Protein AF-X0ZUB4-F1 (afdb_monomer_lite)

pLDDT: mean 90.67, std 11.52, range [41.88, 97.69]

Secondary structure (DSSP, 8-state):
-B-SSEEEEEPPPP---S--TTHHHHHHHHHHHHHHTT--HHHHHHHHHHHHHHHTTSSSSSTTPPPHHHHHHHHHH----EEEEE--TT---

Radius of gyration: 14.26 Å; chains: 1; bounding box: 30×22×47 Å

Foldseek 3Di:
DDDPFKDKDKDAFDDDFDAQAQLQVQLVVLLVVCVVVVHDPQVSNLRSRLQSRQQRRDPDNPPRGDDPVVSVVVSVVTDIDMDMDTDPPPPDD

Sequence (93 aa):
MRTKDKMARASTYEVEVVDPSGGGDAFSAGFIFGVINGWELEETLKLASAMGASAVREVGTTTGVFTRSEAEKFIKNNEIELGVKRCSLCKGE

Structure (mmCIF, N/CA/C/O backbone):
data_AF-X0ZUB4-F1
#
_entry.id   AF-X0ZUB4-F1
#
loop_
_atom_site.group_PDB
_atom_site.id
_atom_site.type_symbol
_atom_site.label_atom_id
_atom_site.label_alt_id
_atom_site.label_comp_id
_atom_site.label_asym_id
_atom_site.label_entity_id
_atom_site.label_seq_id
_atom_site.pdbx_PDB_ins_code
_atom_site.Cartn_x
_atom_site.Cartn_y
_atom_site.Cartn_z
_atom_site.occupancy
_atom_site.B_iso_or_equiv
_atom_site.auth_seq_id
_atom_site.auth_comp_id
_atom_site.auth_asym_id
_atom_site.auth_atom_id
_atom_site.pdbx_PDB_model_num
ATOM 1 N N . MET A 1 1 ? -5.714 -7.480 9.425 1.00 87.44 1 MET A N 1
ATOM 2 C CA . MET A 1 1 ? -5.105 -6.700 10.525 1.00 87.44 1 MET A CA 1
ATOM 3 C C . MET A 1 1 ? -6.112 -6.482 11.642 1.00 87.44 1 MET A C 1
ATOM 5 O O . MET A 1 1 ? -7.308 -6.433 11.372 1.00 87.44 1 MET A O 1
ATOM 9 N N . ARG A 1 2 ? -5.661 -6.402 12.896 1.00 88.88 2 ARG A N 1
ATOM 10 C CA . ARG A 1 2 ? -6.535 -6.243 14.067 1.00 88.88 2 ARG A CA 1
ATOM 11 C C . ARG A 1 2 ? -5.934 -5.219 15.029 1.00 88.88 2 ARG A C 1
ATOM 13 O O . ARG A 1 2 ? -4.739 -5.255 15.286 1.00 88.88 2 ARG A O 1
ATOM 20 N N . THR A 1 3 ? -6.781 -4.352 15.562 1.00 87.56 3 THR A N 1
ATOM 21 C CA . THR A 1 3 ? -6.530 -3.519 16.741 1.00 87.56 3 THR A CA 1
ATOM 22 C C . THR A 1 3 ? -7.362 -4.049 17.915 1.00 87.56 3 THR A C 1
ATOM 24 O O . THR A 1 3 ? -8.084 -5.043 17.781 1.00 87.56 3 THR A O 1
ATOM 27 N N . LYS A 1 4 ? -7.285 -3.398 19.080 1.00 87.06 4 LYS A N 1
ATOM 28 C CA . LYS A 1 4 ? -8.099 -3.763 20.250 1.00 87.06 4 LYS A CA 1
ATOM 29 C C . LYS A 1 4 ? -9.599 -3.795 19.916 1.00 87.06 4 LYS A C 1
ATOM 31 O O . LYS A 1 4 ? -10.275 -4.768 20.238 1.00 87.06 4 LYS A O 1
ATOM 36 N N . ASP A 1 5 ? -10.070 -2.792 19.177 1.00 88.75 5 ASP A N 1
ATOM 37 C CA . ASP A 1 5 ? -11.502 -2.550 18.960 1.00 88.75 5 ASP A CA 1
ATOM 38 C C . ASP A 1 5 ? -11.981 -2.872 17.536 1.00 88.75 5 ASP A C 1
ATOM 40 O O . ASP A 1 5 ? -13.186 -2.905 17.271 1.00 88.75 5 ASP A O 1
ATOM 44 N N . LYS A 1 6 ? -11.066 -3.109 16.586 1.00 89.50 6 LYS A N 1
ATOM 45 C CA . LYS A 1 6 ? -11.402 -3.339 15.171 1.00 89.50 6 LYS A CA 1
ATOM 46 C C . LYS A 1 6 ? -10.611 -4.501 14.584 1.00 89.50 6 LYS A C 1
ATOM 48 O O . LYS A 1 6 ? -9.448 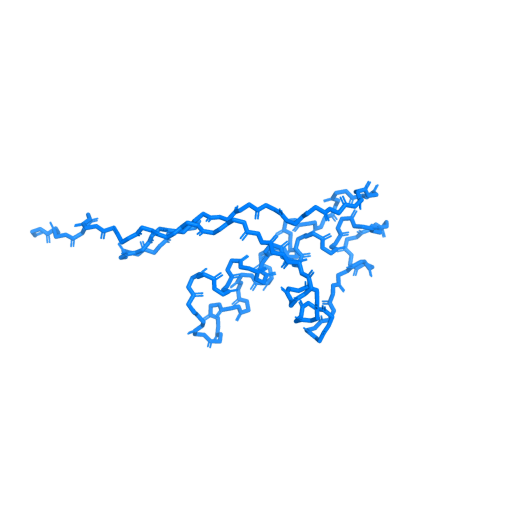-4.720 14.897 1.00 89.50 6 LYS A O 1
ATOM 53 N N . MET A 1 7 ? -11.227 -5.228 13.665 1.00 92.94 7 MET A N 1
ATOM 54 C CA . MET A 1 7 ? -10.560 -6.184 12.791 1.00 92.94 7 MET A CA 1
ATOM 55 C C . MET A 1 7 ? -10.920 -5.845 11.352 1.00 92.94 7 MET A C 1
ATOM 57 O O . MET A 1 7 ? -12.099 -5.749 11.026 1.00 92.94 7 MET A O 1
ATOM 61 N N . ALA A 1 8 ? -9.912 -5.701 10.500 1.00 92.69 8 ALA A N 1
ATOM 62 C CA . ALA A 1 8 ? -10.087 -5.437 9.082 1.00 92.69 8 ALA A CA 1
ATOM 63 C C . ALA A 1 8 ? -9.392 -6.504 8.231 1.00 92.69 8 ALA A C 1
ATOM 65 O O . ALA A 1 8 ? -8.301 -6.991 8.561 1.00 92.69 8 ALA A O 1
ATOM 66 N N . ARG A 1 9 ? -10.041 -6.874 7.133 1.00 93.75 9 ARG A N 1
ATOM 67 C CA . ARG A 1 9 ? -9.521 -7.757 6.089 1.00 93.75 9 ARG A CA 1
ATOM 68 C C . ARG A 1 9 ? -9.722 -7.069 4.750 1.00 93.75 9 ARG A C 1
ATOM 70 O O . ARG A 1 9 ? -10.761 -6.452 4.548 1.00 93.75 9 ARG A O 1
ATOM 77 N N . ALA A 1 10 ? -8.739 -7.186 3.875 1.00 93.94 10 ALA A N 1
ATOM 78 C CA . ALA A 1 10 ? -8.794 -6.642 2.531 1.00 93.94 10 ALA A CA 1
ATOM 79 C C . ALA A 1 10 ? -8.373 -7.727 1.538 1.00 93.94 10 ALA A C 1
ATOM 81 O O . ALA A 1 10 ? -7.511 -8.547 1.876 1.00 93.94 10 ALA A O 1
ATOM 82 N N . SER A 1 11 ? -8.980 -7.740 0.353 1.00 93.94 11 SER A N 1
ATOM 83 C CA . SER A 1 11 ? -8.456 -8.489 -0.786 1.00 93.94 11 SER A CA 1
ATOM 84 C C . SER A 1 11 ? -7.193 -7.810 -1.333 1.00 93.94 11 SER A C 1
ATOM 86 O O . SER A 1 11 ? -6.785 -6.730 -0.891 1.00 93.94 11 SER A O 1
ATOM 88 N N . THR A 1 12 ? -6.530 -8.469 -2.276 1.00 91.12 12 THR A N 1
ATOM 89 C CA . THR A 1 12 ? -5.377 -7.919 -2.993 1.00 91.12 12 THR A CA 1
ATOM 90 C C . THR A 1 12 ? -5.830 -7.187 -4.249 1.00 91.12 12 THR A C 1
ATOM 92 O O . THR A 1 12 ? -6.877 -7.511 -4.809 1.00 91.12 12 THR A O 1
ATOM 95 N N . TYR A 1 13 ? -5.027 -6.228 -4.709 1.00 96.25 13 TYR A N 1
ATOM 96 C CA . TYR A 1 13 ? -5.197 -5.674 -6.050 1.00 96.25 13 TYR A CA 1
ATOM 97 C C . TYR A 1 13 ? -4.735 -6.694 -7.085 1.00 96.25 13 TYR A C 1
ATOM 99 O O . TYR A 1 13 ? -3.707 -7.348 -6.896 1.00 96.25 13 TYR A O 1
ATOM 107 N N . GLU A 1 14 ? -5.493 -6.817 -8.168 1.00 95.31 14 GLU A N 1
ATOM 108 C CA . GLU A 1 14 ? -5.116 -7.656 -9.297 1.00 95.31 14 GLU A CA 1
ATOM 109 C C . GLU A 1 14 ? -4.036 -6.946 -10.119 1.00 95.31 14 GLU A C 1
ATOM 111 O O . GLU A 1 14 ? -4.223 -5.826 -10.595 1.00 95.31 14 GLU A O 1
ATOM 116 N N . VAL A 1 15 ? -2.873 -7.583 -10.226 1.00 95.19 15 VAL A N 1
ATOM 117 C CA . VAL A 1 15 ? -1.710 -7.081 -10.959 1.00 95.19 15 VAL A CA 1
ATOM 118 C C . VAL A 1 15 ? -0.998 -8.251 -11.626 1.00 95.19 15 VAL A C 1
ATOM 120 O O . VAL A 1 15 ? -1.046 -9.379 -11.136 1.00 95.19 15 VAL A O 1
ATOM 123 N N . GLU A 1 16 ? -0.306 -7.981 -12.728 1.00 95.50 16 GLU A N 1
ATOM 124 C CA . GLU A 1 16 ? 0.624 -8.946 -13.308 1.00 95.50 16 GLU A CA 1
ATOM 125 C C . GLU A 1 16 ? 1.845 -9.095 -12.390 1.00 95.50 16 GLU A C 1
ATOM 127 O O . GLU A 1 16 ? 2.504 -8.110 -12.051 1.00 95.50 16 GLU A O 1
ATOM 132 N N . VAL A 1 17 ? 2.120 -10.326 -11.956 1.00 95.94 17 VAL A N 1
ATOM 133 C CA . VAL A 1 17 ? 3.236 -10.640 -11.058 1.00 95.94 17 VAL A CA 1
ATOM 134 C C . VAL A 1 17 ? 4.450 -11.039 -11.889 1.00 95.94 17 VAL A C 1
ATOM 136 O O . VAL A 1 17 ? 4.395 -12.020 -12.628 1.00 95.94 17 VAL A O 1
ATOM 139 N N . VAL A 1 18 ? 5.547 -10.304 -11.725 1.00 96.44 18 VAL A N 1
ATOM 140 C CA . VAL A 1 18 ? 6.831 -10.543 -12.400 1.00 96.44 18 VAL A CA 1
ATOM 141 C C . VAL A 1 18 ? 7.851 -11.144 -11.430 1.00 96.44 18 VAL A C 1
ATOM 143 O O . VAL A 1 18 ? 8.457 -12.168 -11.737 1.00 96.44 18 VAL A O 1
ATOM 146 N N . ASP A 1 19 ? 8.009 -10.552 -10.243 1.00 93.38 19 ASP A N 1
ATOM 147 C CA . ASP A 1 19 ? 8.901 -11.027 -9.176 1.00 93.38 19 ASP A CA 1
ATOM 148 C C . ASP A 1 19 ? 8.237 -10.763 -7.814 1.00 93.38 19 ASP A C 1
ATOM 150 O O . ASP A 1 19 ? 7.998 -9.613 -7.474 1.00 93.38 19 ASP A O 1
ATOM 154 N N . PRO A 1 20 ? 7.906 -11.780 -7.000 1.00 91.44 20 PRO A N 1
ATOM 155 C CA . PRO A 1 20 ? 7.207 -11.569 -5.730 1.00 91.44 20 PRO A CA 1
ATOM 156 C C . PRO A 1 20 ? 8.092 -10.967 -4.620 1.00 91.44 20 PRO A C 1
ATOM 158 O O . PRO A 1 20 ? 7.597 -10.673 -3.524 1.00 91.44 20 PRO A O 1
ATOM 161 N N . SER A 1 21 ? 9.397 -10.825 -4.858 1.00 92.81 21 SER A N 1
ATOM 162 C CA . SER A 1 21 ? 10.365 -10.339 -3.874 1.00 92.81 21 SER A CA 1
ATOM 163 C C . SER A 1 21 ? 10.041 -8.912 -3.413 1.00 92.81 21 SER A C 1
ATOM 165 O O . SER A 1 21 ? 9.695 -8.044 -4.202 1.00 92.81 21 SER A O 1
ATOM 167 N N . GLY A 1 22 ? 10.149 -8.640 -2.109 1.00 91.62 22 GLY A N 1
ATOM 168 C CA . GLY A 1 22 ? 9.912 -7.299 -1.551 1.00 91.62 22 GLY A CA 1
ATOM 169 C C . GLY A 1 22 ? 8.439 -6.877 -1.425 1.00 91.62 22 GLY A C 1
ATOM 170 O O . GLY A 1 22 ? 8.157 -5.869 -0.779 1.00 91.62 22 GLY A O 1
ATOM 171 N N . GLY A 1 23 ? 7.474 -7.662 -1.926 1.00 94.88 23 GLY A N 1
ATOM 172 C CA . GLY A 1 23 ? 6.040 -7.362 -1.773 1.00 94.88 23 GLY A CA 1
ATOM 173 C C . GLY A 1 23 ? 5.583 -7.243 -0.313 1.00 94.88 23 GLY A C 1
ATOM 174 O O . GLY A 1 23 ? 4.822 -6.340 0.040 1.00 94.88 23 GLY A O 1
ATOM 175 N N . GLY A 1 24 ? 6.093 -8.111 0.567 1.00 95.00 24 GLY A N 1
ATOM 176 C CA . GLY A 1 24 ? 5.806 -8.054 2.005 1.00 95.00 24 GLY A CA 1
ATOM 177 C C . GLY A 1 24 ? 6.429 -6.842 2.707 1.00 95.00 24 GLY A C 1
ATOM 178 O O . GLY A 1 24 ? 5.795 -6.242 3.582 1.00 95.00 24 GLY A O 1
ATOM 179 N N . ASP A 1 25 ? 7.634 -6.445 2.296 1.00 96.12 25 ASP A N 1
ATOM 180 C CA . ASP A 1 25 ? 8.327 -5.274 2.842 1.00 96.12 25 ASP A CA 1
ATOM 181 C C . ASP A 1 25 ? 7.610 -3.986 2.425 1.00 96.12 25 ASP A C 1
ATOM 183 O O . ASP A 1 25 ? 7.322 -3.135 3.268 1.00 96.12 25 ASP A O 1
ATOM 187 N N . ALA A 1 26 ? 7.220 -3.882 1.150 1.00 96.56 26 ALA A N 1
ATOM 188 C CA . ALA A 1 26 ? 6.441 -2.761 0.633 1.00 96.56 26 ALA A CA 1
ATOM 189 C C . ALA A 1 26 ? 5.061 -2.664 1.304 1.00 96.56 26 ALA A C 1
ATOM 191 O O . ALA A 1 26 ? 4.640 -1.574 1.701 1.00 96.56 26 ALA A O 1
ATOM 192 N N . PHE A 1 27 ? 4.379 -3.797 1.510 1.00 96.94 27 PHE A N 1
ATOM 193 C CA . PHE A 1 27 ? 3.133 -3.836 2.278 1.00 96.94 27 PHE A CA 1
ATOM 194 C C . PHE A 1 27 ? 3.337 -3.310 3.704 1.00 96.94 27 PHE A C 1
ATOM 196 O O . PHE A 1 27 ? 2.578 -2.461 4.176 1.00 96.94 27 PHE A O 1
ATOM 203 N N . SER A 1 28 ? 4.378 -3.786 4.390 1.00 97.19 28 SER A N 1
ATOM 204 C CA . SER A 1 28 ? 4.685 -3.382 5.765 1.00 97.19 28 SER A CA 1
ATOM 205 C C . SER A 1 28 ? 5.014 -1.892 5.853 1.00 97.19 28 SER A C 1
ATOM 207 O O . SER A 1 28 ? 4.5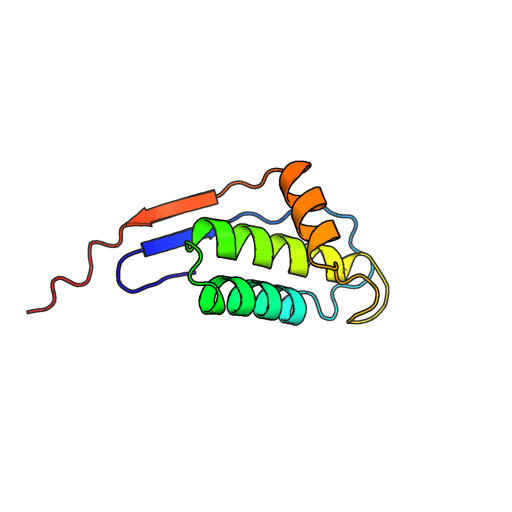12 -1.210 6.746 1.00 97.19 28 SER A O 1
ATOM 209 N N . ALA A 1 29 ? 5.778 -1.363 4.894 1.00 96.88 29 ALA A N 1
ATOM 210 C CA . ALA A 1 29 ? 6.076 0.062 4.791 1.00 96.88 29 ALA A CA 1
ATOM 211 C C . ALA A 1 29 ? 4.800 0.902 4.608 1.00 96.88 29 ALA A C 1
ATOM 213 O O . ALA A 1 29 ? 4.600 1.876 5.334 1.00 96.88 29 ALA A O 1
ATOM 214 N N . GLY A 1 30 ? 3.900 0.494 3.705 1.00 97.12 30 GLY A N 1
ATOM 215 C CA . GLY A 1 30 ? 2.605 1.155 3.510 1.00 97.12 30 GLY A CA 1
ATOM 216 C C . GLY A 1 30 ? 1.713 1.102 4.755 1.00 97.12 30 GLY A C 1
ATOM 217 O O . GLY A 1 30 ? 1.068 2.092 5.102 1.00 97.12 30 GLY A O 1
ATOM 218 N N . PHE A 1 31 ? 1.720 -0.020 5.477 1.00 97.25 31 PHE A N 1
ATOM 219 C CA . PHE A 1 31 ? 0.971 -0.163 6.724 1.00 97.25 31 PHE A CA 1
ATOM 220 C C . PHE A 1 31 ? 1.513 0.759 7.825 1.00 97.25 31 PHE A C 1
ATOM 222 O O . PHE A 1 31 ? 0.752 1.497 8.449 1.00 97.25 31 PHE A O 1
ATOM 229 N N . ILE A 1 32 ? 2.831 0.755 8.044 1.00 97.50 32 ILE A N 1
ATOM 230 C CA . ILE A 1 32 ? 3.499 1.625 9.023 1.00 97.50 32 ILE A CA 1
ATOM 231 C C . ILE A 1 32 ? 3.241 3.097 8.693 1.00 97.50 32 ILE A C 1
ATOM 233 O O . ILE A 1 32 ? 2.942 3.880 9.593 1.00 97.50 32 ILE A O 1
ATOM 237 N N . PHE A 1 33 ? 3.292 3.464 7.409 1.00 97.25 33 PHE A N 1
ATOM 238 C CA . PHE A 1 33 ? 2.980 4.817 6.963 1.00 97.25 33 PHE A CA 1
ATOM 239 C C . PHE A 1 33 ? 1.566 5.241 7.381 1.00 97.25 33 PHE A C 1
ATOM 241 O O . PHE A 1 33 ? 1.413 6.297 7.993 1.00 97.25 33 PHE A O 1
ATOM 248 N N . GLY A 1 34 ? 0.543 4.422 7.111 1.00 96.69 34 GLY A N 1
ATOM 249 C CA . GLY A 1 34 ? -0.832 4.737 7.517 1.00 96.69 34 GLY A CA 1
ATOM 250 C C . GLY A 1 34 ? -0.980 4.889 9.035 1.00 96.69 34 GLY A C 1
ATOM 251 O O . GLY A 1 34 ? -1.586 5.853 9.502 1.00 96.69 34 GLY A O 1
ATOM 252 N N . VAL A 1 35 ? -0.335 4.013 9.814 1.00 95.94 35 VAL A N 1
ATOM 253 C CA . VAL A 1 35 ? -0.349 4.084 11.287 1.00 95.94 35 VAL A CA 1
ATOM 254 C C . VAL A 1 35 ? 0.289 5.375 11.808 1.00 95.94 35 VAL A C 1
ATOM 256 O O . VAL A 1 35 ? -0.305 6.042 12.653 1.00 95.94 35 VAL A O 1
ATOM 259 N N . ILE A 1 36 ? 1.470 5.757 11.309 1.00 97.56 36 ILE A N 1
ATOM 260 C CA . ILE A 1 36 ? 2.173 6.978 11.750 1.00 97.56 36 ILE A CA 1
ATOM 261 C C . ILE A 1 36 ? 1.372 8.242 11.402 1.00 97.56 36 ILE A C 1
ATOM 263 O O . ILE A 1 36 ? 1.412 9.218 12.148 1.00 97.56 36 ILE A O 1
ATOM 267 N N . ASN A 1 37 ? 0.610 8.220 10.305 1.00 96.75 37 ASN A N 1
ATOM 268 C CA . ASN A 1 37 ? -0.262 9.326 9.903 1.00 96.75 37 ASN A CA 1
ATOM 269 C C . ASN A 1 37 ? -1.643 9.309 10.590 1.00 96.75 37 ASN A C 1
ATOM 271 O O . ASN A 1 37 ? -2.474 10.166 10.295 1.00 96.75 37 ASN A O 1
ATOM 275 N N . GLY A 1 38 ? -1.907 8.358 11.493 1.00 95.19 38 GLY A N 1
ATOM 276 C CA . GLY A 1 38 ? -3.175 8.266 12.220 1.00 95.19 38 GLY A CA 1
ATOM 277 C C . GLY A 1 38 ? -4.374 7.895 11.343 1.00 95.19 38 GLY A C 1
ATOM 278 O O . GLY A 1 38 ? -5.500 8.259 11.674 1.00 95.19 38 GLY A O 1
ATOM 279 N N . TRP A 1 39 ? -4.144 7.211 10.221 1.00 95.00 39 TRP A N 1
ATOM 280 C CA . TRP A 1 39 ? -5.212 6.797 9.313 1.00 95.00 39 TRP A CA 1
ATOM 281 C C . TRP A 1 39 ? -6.066 5.686 9.912 1.00 95.00 39 TRP A C 1
ATOM 283 O O . TRP A 1 39 ? -5.613 4.882 10.735 1.00 95.00 39 TRP A O 1
ATOM 293 N N . GLU A 1 40 ? -7.306 5.586 9.438 1.00 92.75 40 GLU A N 1
ATOM 294 C CA . GLU A 1 40 ? -8.155 4.463 9.803 1.00 92.75 40 GLU A CA 1
ATOM 295 C C . GLU A 1 40 ? -7.584 3.150 9.253 1.00 92.75 40 GLU A C 1
ATOM 297 O O . GLU A 1 40 ? -6.865 3.102 8.247 1.00 92.75 40 GLU A O 1
ATOM 302 N N . LEU A 1 41 ? -7.916 2.041 9.921 1.00 92.75 41 LEU A N 1
ATOM 303 C CA . LEU A 1 41 ? -7.381 0.720 9.570 1.00 92.75 41 LEU A CA 1
ATOM 304 C C . LEU A 1 41 ? -7.721 0.321 8.121 1.00 92.75 41 LEU A C 1
ATOM 306 O O . LEU A 1 41 ? -6.984 -0.428 7.487 1.00 92.75 41 LEU A O 1
ATOM 310 N N . GLU A 1 42 ? -8.836 0.835 7.610 1.00 92.94 42 GLU A N 1
ATOM 311 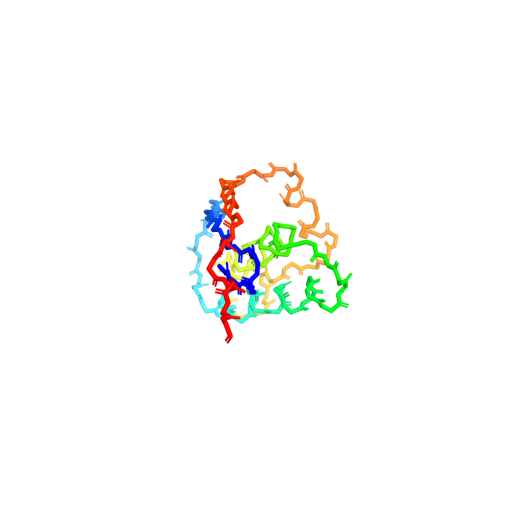C CA . GLU A 1 42 ? -9.341 0.637 6.251 1.00 92.94 42 GLU A CA 1
ATOM 312 C C . GLU A 1 42 ? -8.435 1.291 5.213 1.00 92.94 42 GLU A C 1
ATOM 314 O O . GLU A 1 42 ? -7.961 0.633 4.289 1.00 92.94 42 GLU A O 1
ATOM 319 N N . GLU A 1 43 ? -8.154 2.578 5.398 1.00 93.88 43 GLU A N 1
ATOM 320 C CA . GLU A 1 43 ? -7.302 3.376 4.517 1.00 93.88 43 GLU A CA 1
ATOM 321 C C . GLU A 1 43 ? -5.862 2.868 4.558 1.00 93.88 43 GLU A C 1
ATOM 323 O O . GLU A 1 43 ? -5.226 2.684 3.520 1.00 93.88 43 GLU A O 1
ATOM 328 N N . THR A 1 44 ? -5.386 2.536 5.760 1.00 96.00 44 THR A N 1
ATOM 329 C CA . THR A 1 44 ? -4.069 1.934 5.975 1.00 96.00 44 THR A CA 1
ATOM 330 C C . THR A 1 44 ? -3.928 0.618 5.209 1.00 96.00 44 THR A C 1
ATOM 332 O O . THR A 1 44 ? -2.920 0.395 4.542 1.00 96.00 44 THR A O 1
ATOM 335 N N . LEU A 1 45 ? -4.940 -0.256 5.264 1.00 95.75 45 LEU A N 1
ATOM 336 C CA . LEU A 1 45 ? -4.920 -1.522 4.531 1.00 95.75 45 LEU A CA 1
ATOM 337 C C . LEU A 1 45 ? -4.998 -1.332 3.017 1.00 95.75 45 LEU A C 1
ATOM 339 O O . LEU A 1 45 ? -4.299 -2.043 2.300 1.00 95.75 45 LEU A O 1
ATOM 343 N N . LYS A 1 46 ? -5.797 -0.377 2.526 1.00 95.88 46 LYS A N 1
ATOM 344 C CA . LYS A 1 46 ? -5.844 -0.058 1.091 1.00 95.88 46 LYS A CA 1
ATOM 345 C C . LYS A 1 46 ? -4.480 0.379 0.573 1.00 95.88 46 LYS A C 1
ATOM 347 O O . LYS A 1 46 ? -4.061 -0.105 -0.477 1.00 95.88 46 LYS A O 1
ATOM 352 N N . LEU A 1 47 ? -3.781 1.243 1.314 1.00 96.88 47 LEU A N 1
ATOM 353 C CA . LEU A 1 47 ? -2.433 1.670 0.950 1.00 96.88 47 LEU A CA 1
ATOM 354 C C . LEU A 1 47 ? -1.438 0.512 1.020 1.00 96.88 47 LEU A C 1
ATOM 356 O O . LEU A 1 47 ? -0.724 0.271 0.053 1.00 96.88 47 LEU A O 1
ATOM 360 N N . ALA A 1 48 ? -1.409 -0.228 2.128 1.00 97.00 48 ALA A N 1
ATOM 361 C CA . ALA A 1 48 ? -0.498 -1.356 2.303 1.00 97.00 48 ALA A CA 1
ATOM 362 C C . ALA A 1 48 ? -0.649 -2.392 1.176 1.00 97.00 48 ALA A C 1
ATOM 364 O O . ALA A 1 48 ? 0.344 -2.797 0.571 1.00 97.00 48 ALA A O 1
ATOM 365 N N . SER A 1 49 ? -1.886 -2.760 0.826 1.00 96.94 49 SER A N 1
ATOM 366 C CA . SER A 1 49 ? -2.161 -3.667 -0.293 1.00 96.94 49 SER A CA 1
ATOM 367 C C . SER A 1 49 ? -1.683 -3.104 -1.634 1.00 96.94 49 SER A C 1
ATOM 369 O O . SER A 1 49 ? -1.141 -3.858 -2.439 1.00 96.94 49 SER A O 1
ATOM 371 N N . ALA A 1 50 ? -1.843 -1.799 -1.882 1.00 97.31 50 ALA A N 1
ATOM 372 C CA . ALA A 1 50 ? -1.377 -1.164 -3.118 1.00 97.31 50 ALA A CA 1
ATOM 373 C C . ALA A 1 50 ? 0.155 -1.162 -3.212 1.00 97.31 50 ALA A C 1
ATOM 375 O O . ALA A 1 50 ? 0.709 -1.461 -4.266 1.00 97.31 50 ALA A O 1
ATOM 376 N N . MET A 1 51 ? 0.842 -0.887 -2.101 1.00 97.69 51 MET A N 1
ATOM 377 C CA . MET A 1 51 ? 2.304 -0.915 -2.035 1.00 97.69 51 MET A CA 1
ATOM 378 C C . MET A 1 51 ? 2.847 -2.325 -2.280 1.00 97.69 51 MET A C 1
ATOM 380 O O . MET A 1 51 ? 3.748 -2.496 -3.099 1.00 97.69 51 MET A O 1
ATOM 384 N N . GLY A 1 52 ? 2.256 -3.341 -1.646 1.00 96.56 52 GLY A N 1
ATOM 385 C CA . GLY A 1 52 ? 2.618 -4.736 -1.898 1.00 96.56 52 GLY A CA 1
ATOM 386 C C . GLY A 1 52 ? 2.395 -5.147 -3.355 1.00 96.56 52 GLY A C 1
ATOM 387 O O . GLY A 1 52 ? 3.284 -5.726 -3.970 1.00 96.56 52 GLY A O 1
ATOM 388 N N . ALA A 1 53 ? 1.248 -4.779 -3.936 1.00 96.50 53 ALA A N 1
ATOM 389 C CA . ALA A 1 53 ? 0.948 -5.044 -5.342 1.00 96.50 53 ALA A CA 1
ATOM 390 C C . ALA A 1 53 ? 1.879 -4.291 -6.307 1.00 96.50 53 ALA A C 1
ATOM 392 O O . ALA A 1 53 ? 2.134 -4.770 -7.404 1.00 96.50 53 ALA A O 1
ATOM 393 N N . SER A 1 54 ? 2.405 -3.126 -5.921 1.00 96.50 54 SER A N 1
ATOM 394 C CA . SER A 1 54 ? 3.342 -2.373 -6.760 1.00 96.50 54 SER A CA 1
ATOM 395 C C . SER A 1 54 ? 4.689 -3.076 -6.901 1.00 96.50 54 SER A C 1
ATOM 397 O O . SER A 1 54 ? 5.160 -3.282 -8.017 1.00 96.50 54 SER A O 1
ATOM 399 N N . ALA A 1 55 ? 5.247 -3.535 -5.778 1.00 95.38 55 ALA A N 1
ATOM 400 C CA . ALA A 1 55 ? 6.579 -4.123 -5.728 1.00 95.38 55 ALA A CA 1
ATOM 401 C C . ALA A 1 55 ? 6.703 -5.376 -6.599 1.00 95.38 55 ALA A C 1
ATOM 403 O O . ALA A 1 55 ? 7.742 -5.584 -7.209 1.00 95.38 55 ALA A O 1
ATOM 404 N N . VAL A 1 56 ? 5.633 -6.172 -6.709 1.00 95.56 56 VAL A N 1
ATOM 405 C CA . VAL A 1 56 ? 5.696 -7.467 -7.401 1.00 95.56 56 VAL A CA 1
ATOM 406 C C . VAL A 1 56 ? 5.655 -7.389 -8.932 1.00 95.56 56 VAL A C 1
ATOM 408 O O . VAL A 1 56 ? 5.730 -8.414 -9.613 1.00 95.56 56 VAL A O 1
ATOM 411 N N . ARG A 1 57 ? 5.477 -6.184 -9.487 1.00 94.44 57 ARG A N 1
ATOM 412 C CA . ARG A 1 57 ? 5.253 -5.940 -10.924 1.00 94.44 57 ARG A CA 1
ATOM 413 C C . ARG A 1 57 ? 6.539 -5.749 -11.721 1.00 94.44 57 ARG A C 1
ATOM 415 O O . ARG A 1 57 ? 6.484 -5.690 -12.944 1.00 94.44 57 ARG A O 1
ATOM 422 N N . GLU A 1 58 ? 7.679 -5.635 -11.049 1.00 92.69 58 GLU A N 1
ATOM 423 C CA . GLU A 1 58 ? 8.988 -5.452 -11.674 1.00 92.69 58 GLU A CA 1
ATOM 424 C C . GLU A 1 58 ? 10.035 -6.330 -10.990 1.00 92.69 58 GLU A C 1
ATOM 426 O O . GLU A 1 58 ? 9.833 -6.793 -9.874 1.00 92.69 58 GLU A O 1
ATOM 431 N N . VAL A 1 59 ? 11.166 -6.561 -11.660 1.00 91.38 59 VAL A N 1
ATOM 432 C CA . VAL A 1 59 ? 12.262 -7.366 -11.105 1.00 91.38 59 VAL A CA 1
ATOM 433 C C . VAL A 1 59 ? 12.961 -6.618 -9.967 1.00 91.38 59 VAL A C 1
ATOM 435 O O . VAL A 1 59 ? 13.322 -5.441 -10.101 1.00 91.38 59 VAL A O 1
ATOM 438 N N . GLY A 1 60 ? 13.240 -7.340 -8.881 1.00 87.81 60 GLY A N 1
ATOM 439 C CA . GLY A 1 60 ? 13.909 -6.808 -7.700 1.00 87.81 60 GLY A CA 1
ATOM 440 C C . GLY A 1 60 ? 12.935 -6.296 -6.640 1.00 87.81 60 GLY A C 1
ATOM 441 O O . GLY A 1 60 ? 11.724 -6.375 -6.774 1.00 87.81 60 GLY A O 1
ATOM 442 N N . THR A 1 61 ? 13.476 -5.781 -5.536 1.00 77.88 61 THR A N 1
ATOM 443 C CA . THR A 1 61 ? 12.684 -5.506 -4.323 1.00 77.88 61 THR A CA 1
ATOM 444 C C . THR A 1 61 ? 12.166 -4.074 -4.206 1.00 77.88 61 THR A C 1
ATOM 446 O O . THR A 1 61 ? 11.283 -3.815 -3.390 1.00 77.88 61 THR A O 1
ATOM 449 N N . THR A 1 62 ? 12.716 -3.128 -4.973 1.00 84.75 62 THR A N 1
ATOM 450 C CA . THR A 1 62 ? 12.400 -1.693 -4.843 1.00 84.75 62 THR A CA 1
ATOM 451 C C . THR A 1 62 ? 12.011 -1.013 -6.149 1.00 84.75 62 THR A C 1
ATOM 453 O O . THR A 1 62 ? 11.400 0.050 -6.100 1.00 84.75 62 THR A O 1
ATOM 456 N N . THR A 1 63 ? 12.326 -1.607 -7.302 1.00 85.50 63 THR A N 1
ATOM 457 C CA . THR A 1 63 ? 12.147 -0.991 -8.626 1.00 85.50 63 THR A CA 1
ATOM 458 C C . THR A 1 63 ? 10.681 -0.655 -8.911 1.00 85.5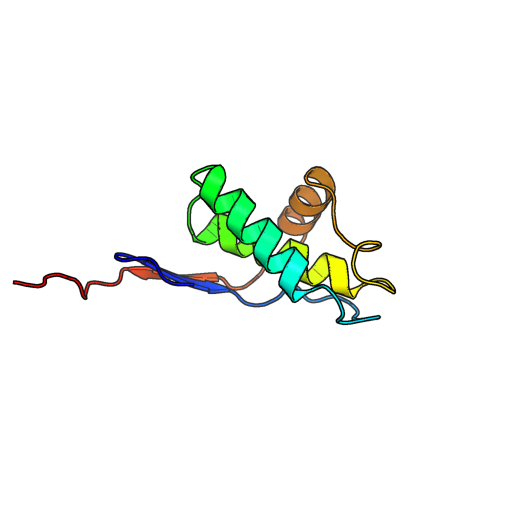0 63 THR A C 1
ATOM 460 O O . THR A 1 63 ? 10.375 0.468 -9.294 1.00 85.50 63 THR A O 1
ATOM 463 N N . GLY A 1 64 ? 9.770 -1.590 -8.617 1.00 87.94 64 GLY A N 1
ATOM 464 C CA . GLY A 1 64 ? 8.330 -1.422 -8.843 1.00 87.94 64 GLY A CA 1
ATOM 465 C C . GLY A 1 64 ? 7.567 -0.720 -7.714 1.00 87.94 64 GLY A C 1
ATOM 466 O O . GLY A 1 64 ? 6.343 -0.606 -7.788 1.00 87.94 64 GLY A O 1
ATOM 467 N N . VAL A 1 65 ? 8.240 -0.276 -6.646 1.00 93.88 65 VAL A N 1
ATOM 468 C CA . VAL A 1 65 ? 7.567 0.312 -5.478 1.00 93.88 65 VAL A CA 1
ATOM 469 C C . VAL A 1 65 ? 7.042 1.706 -5.813 1.00 93.88 65 VAL A C 1
ATOM 471 O O . VAL A 1 65 ? 7.799 2.597 -6.188 1.00 93.88 65 VAL A O 1
ATOM 474 N N . PHE A 1 66 ? 5.741 1.918 -5.616 1.00 96.44 66 PHE A N 1
ATOM 475 C CA . PHE A 1 66 ? 5.119 3.209 -5.890 1.00 96.44 66 PHE A CA 1
ATOM 476 C C . PHE A 1 66 ? 5.647 4.349 -5.018 1.00 96.44 66 PHE A C 1
ATOM 478 O O . PHE A 1 66 ? 5.834 4.231 -3.806 1.00 96.44 66 PHE A O 1
ATOM 485 N N . THR A 1 67 ? 5.739 5.528 -5.625 1.00 95.50 67 THR A N 1
ATOM 486 C CA . THR A 1 67 ? 5.693 6.791 -4.891 1.00 95.50 67 THR A CA 1
ATOM 487 C C . THR A 1 67 ? 4.297 7.023 -4.312 1.00 95.50 67 THR A C 1
ATOM 489 O O . THR A 1 67 ? 3.295 6.460 -4.757 1.00 95.50 67 THR A O 1
ATOM 492 N N . ARG A 1 68 ? 4.191 7.939 -3.344 1.00 91.38 68 ARG A N 1
ATOM 493 C CA . ARG A 1 68 ? 2.903 8.284 -2.726 1.00 91.38 68 ARG A CA 1
ATOM 494 C C . ARG A 1 68 ? 1.834 8.677 -3.754 1.00 91.38 68 ARG A C 1
ATOM 496 O O . ARG A 1 68 ? 0.711 8.189 -3.689 1.00 91.38 68 ARG A O 1
ATOM 503 N N . SER A 1 69 ? 2.180 9.540 -4.708 1.00 95.38 69 SER A N 1
ATOM 504 C CA . SER A 1 69 ? 1.228 10.010 -5.720 1.00 95.38 69 SER A CA 1
ATOM 505 C C . SER A 1 69 ? 0.802 8.910 -6.692 1.00 95.38 69 SER A C 1
ATOM 507 O O . SER A 1 69 ? -0.319 8.943 -7.195 1.00 95.38 69 SER A O 1
ATOM 509 N N . GLU A 1 70 ? 1.670 7.939 -6.973 1.00 96.75 70 GLU A N 1
ATOM 510 C CA . GLU A 1 70 ? 1.322 6.772 -7.790 1.00 96.75 70 GLU A CA 1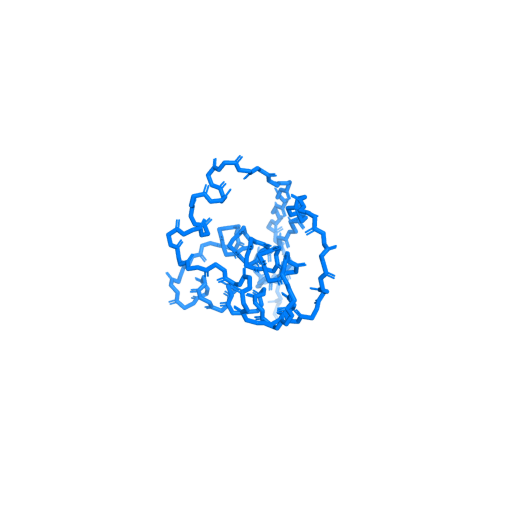
ATOM 511 C C . GLU A 1 70 ? 0.392 5.831 -7.034 1.00 96.75 70 GLU A C 1
ATOM 513 O O . GLU A 1 70 ? -0.623 5.423 -7.594 1.00 96.75 70 GLU A O 1
ATOM 518 N N . ALA A 1 71 ? 0.668 5.571 -5.754 1.00 96.25 71 ALA A N 1
ATOM 519 C CA . ALA A 1 71 ? -0.202 4.764 -4.907 1.00 96.25 71 ALA A CA 1
ATOM 520 C C . ALA A 1 71 ? -1.604 5.383 -4.791 1.00 96.25 71 ALA A C 1
ATOM 522 O O . ALA A 1 71 ? -2.600 4.689 -4.977 1.00 96.25 71 ALA A O 1
ATOM 523 N N . GLU A 1 72 ? -1.706 6.697 -4.570 1.00 94.50 72 GLU A N 1
ATOM 524 C CA . GLU A 1 72 ? -2.993 7.406 -4.504 1.00 94.50 72 GLU A CA 1
ATOM 525 C C . GLU A 1 72 ? -3.774 7.316 -5.827 1.00 94.50 72 GLU A C 1
ATOM 527 O O . GLU A 1 72 ? -4.977 7.048 -5.823 1.00 94.50 72 GLU A O 1
ATOM 532 N N . LYS A 1 73 ? -3.098 7.479 -6.973 1.00 97.00 73 LYS A N 1
ATOM 533 C CA . LYS A 1 73 ? -3.720 7.292 -8.296 1.00 97.00 73 LYS A CA 1
ATOM 534 C C . LYS A 1 73 ? -4.164 5.848 -8.515 1.00 97.00 73 LYS A C 1
ATOM 536 O O . LYS A 1 73 ? -5.255 5.621 -9.030 1.00 97.00 73 LYS A O 1
ATOM 541 N N . PHE A 1 74 ? -3.337 4.884 -8.126 1.00 96.88 74 PHE A N 1
ATOM 542 C CA . PHE A 1 74 ? -3.627 3.465 -8.275 1.00 96.88 74 PHE A CA 1
ATOM 543 C C . PHE A 1 74 ? -4.844 3.054 -7.441 1.00 96.88 74 PHE A C 1
ATOM 545 O O . PHE A 1 74 ? -5.763 2.449 -7.981 1.00 96.88 74 PHE A O 1
ATOM 552 N N . ILE A 1 75 ? -4.907 3.463 -6.172 1.00 96.25 75 ILE A N 1
ATOM 553 C CA . ILE A 1 75 ? -6.046 3.201 -5.277 1.00 96.25 75 ILE A CA 1
ATOM 554 C C . ILE A 1 75 ? -7.323 3.882 -5.783 1.00 96.25 75 ILE A C 1
ATOM 556 O O . ILE A 1 75 ? -8.413 3.352 -5.616 1.00 96.25 75 ILE A O 1
ATOM 560 N N . LYS A 1 76 ? -7.223 5.058 -6.413 1.00 95.50 76 LYS A N 1
ATOM 561 C CA . LYS A 1 76 ? -8.395 5.736 -6.988 1.00 95.50 76 LYS A CA 1
ATOM 562 C C . LYS A 1 76 ? -8.971 4.996 -8.200 1.00 95.50 76 LYS A C 1
ATOM 564 O O . LYS A 1 76 ? -10.171 5.075 -8.441 1.00 95.50 76 LYS A O 1
ATOM 569 N N . ASN A 1 77 ? -8.117 4.328 -8.969 1.00 96.06 77 ASN A N 1
ATOM 570 C CA . ASN A 1 77 ? -8.499 3.670 -10.217 1.00 96.06 77 ASN A CA 1
ATOM 571 C C . ASN A 1 77 ? -8.827 2.182 -10.048 1.00 96.06 77 ASN A C 1
ATOM 573 O O . ASN A 1 77 ? -9.315 1.571 -10.994 1.00 96.06 77 ASN A O 1
ATOM 577 N N . ASN A 1 78 ? -8.543 1.599 -8.884 1.00 95.50 78 ASN A N 1
ATOM 578 C CA . ASN A 1 78 ? -8.741 0.182 -8.614 1.00 95.50 78 ASN A CA 1
ATOM 579 C C . ASN A 1 78 ? -9.450 0.015 -7.272 1.00 95.50 78 ASN A C 1
ATOM 581 O O . ASN A 1 78 ? -9.096 0.665 -6.292 1.00 95.50 78 ASN A O 1
ATOM 585 N N . GLU A 1 79 ? -10.415 -0.894 -7.205 1.00 91.56 79 GLU A N 1
ATOM 586 C CA . GLU A 1 79 ? -11.124 -1.204 -5.967 1.00 91.56 79 GLU A CA 1
ATOM 587 C C . GLU A 1 79 ? -10.725 -2.584 -5.445 1.00 91.56 79 GLU A C 1
ATOM 589 O O . GLU A 1 79 ? -10.392 -3.489 -6.208 1.00 91.56 79 GLU A O 1
ATOM 594 N N . ILE A 1 80 ? -10.759 -2.736 -4.123 1.00 93.38 80 ILE A N 1
ATOM 595 C CA . ILE A 1 80 ? -10.571 -4.014 -3.436 1.00 93.38 80 ILE A CA 1
ATOM 596 C C . ILE A 1 80 ? -11.697 -4.219 -2.435 1.00 93.38 80 ILE A C 1
ATOM 598 O O . ILE A 1 80 ? -12.206 -3.261 -1.843 1.00 93.38 80 ILE A O 1
ATOM 602 N N . GLU A 1 81 ? -12.051 -5.477 -2.202 1.00 92.88 81 GLU A N 1
ATOM 603 C CA . GLU A 1 81 ? -13.000 -5.831 -1.159 1.00 92.88 81 GLU A CA 1
ATOM 604 C C . GLU A 1 81 ? -12.371 -5.565 0.204 1.00 92.88 81 GLU A C 1
ATOM 606 O O . GLU A 1 81 ? -11.294 -6.076 0.523 1.00 92.88 81 GLU A O 1
ATOM 611 N N . LEU A 1 82 ? -13.051 -4.773 1.032 1.00 91.81 82 LEU A N 1
ATOM 612 C CA . LEU A 1 82 ? -12.580 -4.437 2.366 1.00 91.81 82 LEU A CA 1
ATOM 613 C C . LEU A 1 82 ? -13.686 -4.665 3.393 1.00 91.81 82 LEU A C 1
ATOM 615 O O . LEU A 1 82 ? -14.758 -4.072 3.332 1.00 91.81 82 LEU A O 1
ATOM 619 N N . GLY A 1 83 ? -13.415 -5.550 4.349 1.00 89.94 83 GLY A N 1
ATOM 620 C CA . GLY A 1 83 ? -14.339 -5.918 5.411 1.00 89.94 83 GLY A CA 1
ATOM 621 C C . GLY A 1 83 ? -13.814 -5.495 6.774 1.00 89.94 83 GLY A C 1
ATOM 622 O O . GLY A 1 83 ? -12.777 -5.994 7.219 1.00 89.94 83 GLY A O 1
ATOM 623 N N . VAL A 1 84 ? -14.567 -4.641 7.473 1.00 87.62 84 VAL A N 1
ATOM 624 C CA . VAL A 1 84 ? -14.271 -4.233 8.853 1.00 87.62 84 VAL A CA 1
ATOM 625 C C . VAL A 1 84 ? -15.338 -4.713 9.810 1.00 87.62 84 VAL A C 1
ATOM 627 O O . VAL A 1 84 ? -16.537 -4.560 9.595 1.00 87.62 84 VAL A O 1
ATOM 630 N N . LYS A 1 85 ? -14.879 -5.300 10.911 1.00 88.94 85 LYS A N 1
ATOM 631 C CA . LYS A 1 85 ? -15.711 -5.726 12.028 1.00 88.94 85 LYS A CA 1
ATOM 632 C C . LYS A 1 85 ? -15.221 -5.027 13.284 1.00 88.94 85 LYS A C 1
ATOM 634 O O . LYS A 1 85 ? -14.034 -5.085 13.606 1.00 88.94 85 LYS A O 1
ATOM 639 N N . ARG A 1 86 ? -16.137 -4.400 14.024 1.00 82.56 86 ARG A N 1
ATOM 640 C CA . ARG A 1 86 ? -15.845 -3.993 15.402 1.00 82.56 86 ARG A CA 1
ATOM 641 C C . ARG A 1 86 ? -15.700 -5.246 16.256 1.00 82.56 86 ARG A C 1
ATOM 643 O O . ARG A 1 86 ? -16.535 -6.145 16.194 1.00 82.56 86 ARG A O 1
ATOM 650 N N . CYS A 1 87 ? -14.615 -5.320 17.012 1.00 71.44 87 CYS A N 1
ATOM 651 C CA . CYS A 1 87 ? -14.361 -6.411 17.931 1.00 71.44 87 CYS A CA 1
ATOM 652 C C . CYS A 1 87 ? -14.915 -6.003 19.299 1.00 71.44 87 CYS A C 1
ATOM 654 O O . CYS A 1 87 ? -14.382 -5.110 19.944 1.00 71.44 87 CYS A O 1
ATOM 656 N N . SER A 1 88 ? -16.002 -6.639 19.735 1.00 64.25 88 SER A N 1
ATOM 657 C CA . SER A 1 88 ? -16.590 -6.438 21.069 1.00 64.25 88 SER A CA 1
ATOM 658 C C . SER A 1 88 ? -15.834 -7.180 22.184 1.00 64.25 88 SER A C 1
ATOM 660 O O . SER A 1 88 ? -16.172 -7.054 23.360 1.00 64.25 88 SER A O 1
ATOM 662 N N . LEU A 1 89 ? -14.792 -7.939 21.839 1.00 59.56 89 LEU A N 1
ATOM 663 C CA . 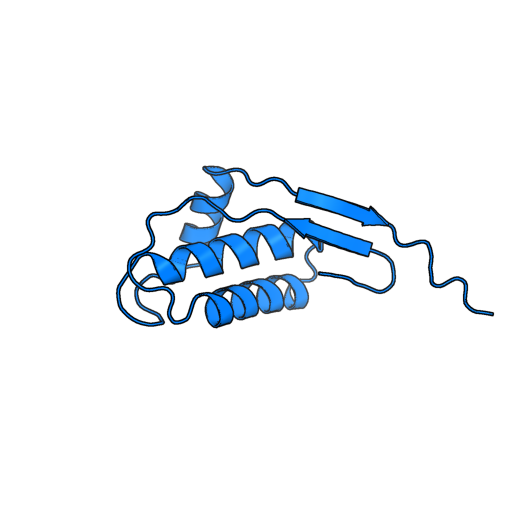LEU A 1 89 ? -14.017 -8.780 22.751 1.00 59.56 89 LEU A CA 1
ATOM 664 C C . LEU A 1 89 ? -12.808 -8.033 23.321 1.00 59.56 89 LEU A C 1
ATOM 666 O O . LEU A 1 89 ? -11.675 -8.364 22.991 1.00 59.56 89 LEU A O 1
ATOM 670 N N . CYS A 1 90 ? -13.088 -7.035 24.162 1.00 49.34 90 CYS A N 1
ATOM 671 C CA . CYS A 1 90 ? -12.241 -6.558 25.267 1.00 49.34 90 CYS A CA 1
ATOM 672 C C . CYS A 1 90 ? -13.096 -5.768 26.290 1.00 49.34 90 CYS A C 1
ATOM 674 O O . CYS A 1 90 ? -12.662 -4.739 26.801 1.00 49.34 90 CYS A O 1
ATOM 676 N N . LYS A 1 91 ? -14.315 -6.226 26.620 1.00 44.22 91 LYS A N 1
ATOM 677 C CA . LYS A 1 91 ? -14.828 -6.015 27.985 1.00 44.22 91 LYS A CA 1
ATOM 678 C C . LYS A 1 91 ? -14.190 -7.100 28.852 1.00 44.22 91 LYS A C 1
ATOM 680 O O . LYS A 1 91 ? -14.787 -8.146 29.056 1.00 44.22 91 LYS A O 1
ATOM 685 N N . GLY A 1 92 ? -12.916 -6.908 29.181 1.00 45.53 92 GLY A N 1
ATOM 686 C CA . GLY A 1 92 ? -12.241 -7.692 30.208 1.00 45.53 92 GLY A CA 1
ATOM 687 C C . GLY A 1 92 ? -12.462 -6.991 31.539 1.00 45.53 92 GLY A C 1
ATOM 688 O O . GLY A 1 92 ? -12.205 -5.788 31.620 1.00 45.53 92 GLY A O 1
ATOM 689 N N . GLU A 1 93 ? -13.027 -7.741 32.478 1.00 41.88 93 GLU A N 1
ATOM 690 C CA . GLU A 1 93 ? -13.128 -7.456 33.914 1.00 41.88 93 GLU A CA 1
ATOM 691 C C . GLU A 1 93 ? -11.771 -7.112 34.545 1.00 41.88 93 GLU A C 1
ATOM 693 O O . GLU A 1 93 ? -10.734 -7.606 34.039 1.00 41.88 93 GLU A O 1
#

InterPro domains:
  IPR002173 Carbohydrate/purine kinase, PfkB, conserved site [PS00584] (19-32)
  IPR011611 Carbohydrate kinase PfkB [PF00294] (10-64)
  IPR029056 Ribokinase-like [G3DSA:3.40.1190.20] (1-82)
  IPR029056 Ribokinase-like [SSF53613] (3-77)
  IPR052700 Carbohydrate kinase PfkB-like [PTHR43320] (4-65)

Organism: NCBI:txid412755